Protein AF-A0A8S9N2R9-F1 (afdb_monomer_lite)

Foldseek 3Di:
DDPDPDPPPPPDDDDDDPDDDDPPDDPPPPPPPPPPPPPQDAAPAQRDGDDYVVPDPDDDDHDDDDDD

Sequence (68 aa):
MMSEEQPIEGVVWVTPPPTRRTPGRPKSKQEEPVDMIKRQLQCSNCKGLGHNKKTCKAGSEVQTERQD

Organism: Brassica cretica (NCBI:txid69181)

Secondary structure (DSSP, 8-state):
--------TT----PPP-PPPPTTPPP------TTS-----B-TTT--BS--TTT--S-S--------

pLDDT: mean 71.46, std 10.53, range [51.28, 88.38]

Structure (mmCIF, N/CA/C/O backbone):
data_AF-A0A8S9N2R9-F1
#
_entry.id   AF-A0A8S9N2R9-F1
#
loop_
_atom_site.group_PDB
_atom_site.id
_atom_site.type_symbol
_atom_site.label_atom_id
_atom_site.label_alt_id
_atom_site.label_comp_id
_atom_site.label_asym_id
_atom_site.label_entity_id
_atom_site.label_seq_id
_atom_site.pdbx_PDB_ins_code
_atom_site.Cartn_x
_atom_site.Cartn_y
_atom_site.Cartn_z
_atom_site.occupancy
_atom_site.B_iso_or_equiv
_atom_site.auth_seq_id
_atom_site.auth_comp_id
_atom_site.auth_asym_id
_atom_site.auth_atom_id
_atom_site.pdbx_PDB_model_num
ATOM 1 N N . MET A 1 1 ? 22.943 -31.629 -53.803 1.00 51.28 1 MET A N 1
ATOM 2 C CA . MET A 1 1 ? 24.021 -30.722 -53.360 1.00 51.28 1 MET A CA 1
ATOM 3 C C . MET A 1 1 ? 23.517 -30.097 -52.074 1.00 51.28 1 MET A C 1
ATOM 5 O O . MET A 1 1 ? 22.492 -29.433 -52.127 1.00 51.28 1 MET A O 1
ATOM 9 N N . MET A 1 2 ? 24.091 -30.487 -50.933 1.00 54.22 2 MET A N 1
ATOM 10 C CA . MET A 1 2 ? 23.620 -30.064 -49.611 1.00 54.22 2 MET A CA 1
ATOM 11 C C . MET A 1 2 ? 23.871 -28.568 -49.419 1.00 54.22 2 MET A C 1
ATOM 13 O O . MET A 1 2 ? 24.962 -28.084 -49.712 1.00 54.22 2 MET A O 1
ATOM 17 N N . SER A 1 3 ? 22.853 -27.841 -48.966 1.00 68.00 3 SER A N 1
ATOM 18 C CA . SER A 1 3 ? 22.995 -26.469 -48.486 1.00 68.00 3 SER A CA 1
ATOM 19 C C . SER A 1 3 ? 23.466 -26.538 -47.038 1.00 68.00 3 SER A C 1
ATOM 21 O O . SER A 1 3 ? 22.659 -26.682 -46.127 1.00 68.00 3 SER A O 1
ATOM 23 N N . GLU A 1 4 ? 24.782 -26.518 -46.852 1.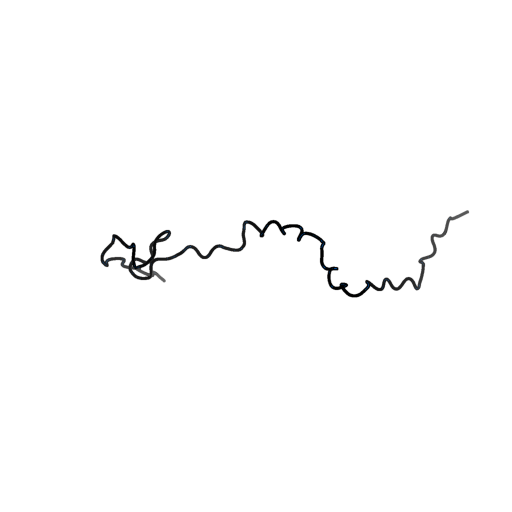00 71.75 4 GLU A N 1
ATOM 24 C CA . GLU A 1 4 ? 25.420 -26.443 -45.540 1.00 71.75 4 GLU A CA 1
ATOM 25 C C . GLU A 1 4 ? 25.195 -25.030 -44.968 1.00 71.75 4 GLU A C 1
ATOM 27 O O . GLU A 1 4 ? 25.788 -24.054 -45.436 1.00 71.75 4 GLU A O 1
ATOM 32 N N . GLU A 1 5 ? 24.309 -24.894 -43.982 1.00 72.31 5 GLU A N 1
ATOM 33 C CA . GLU A 1 5 ? 24.217 -23.686 -43.159 1.00 72.31 5 GLU A CA 1
ATOM 34 C C . GLU A 1 5 ? 25.442 -23.640 -42.240 1.00 72.31 5 GLU A C 1
ATOM 36 O O . GLU A 1 5 ? 25.523 -24.349 -41.238 1.00 72.31 5 GLU A O 1
ATOM 41 N N . GLN A 1 6 ? 26.433 -22.830 -42.607 1.00 66.44 6 GLN A N 1
ATOM 42 C CA . GLN A 1 6 ? 27.587 -22.597 -41.747 1.00 66.44 6 GLN A CA 1
ATOM 43 C C . GLN A 1 6 ? 27.172 -21.782 -40.512 1.00 66.44 6 GLN A C 1
ATOM 45 O O . GLN A 1 6 ? 26.502 -20.754 -40.661 1.00 66.44 6 GLN A O 1
ATOM 50 N N . PRO A 1 7 ? 27.577 -22.179 -39.292 1.00 66.12 7 PRO A N 1
ATOM 51 C CA . PRO A 1 7 ? 27.399 -21.338 -38.122 1.00 66.12 7 PRO A CA 1
ATOM 52 C C . PRO A 1 7 ? 28.286 -20.098 -38.275 1.00 66.12 7 PRO A C 1
ATOM 54 O O . PRO A 1 7 ? 29.485 -20.192 -38.520 1.00 66.12 7 PRO A O 1
ATOM 57 N N . ILE A 1 8 ? 27.692 -18.914 -38.139 1.00 70.31 8 ILE A N 1
ATOM 58 C CA . ILE A 1 8 ? 28.417 -17.641 -38.062 1.00 70.31 8 ILE A CA 1
ATOM 59 C C . ILE A 1 8 ? 29.190 -17.565 -36.738 1.00 70.31 8 ILE A C 1
ATOM 61 O O . ILE A 1 8 ? 28.755 -16.954 -35.759 1.00 70.31 8 ILE A O 1
ATOM 65 N N . GLU A 1 9 ? 30.341 -18.226 -36.689 1.00 68.56 9 GLU A N 1
ATOM 66 C CA . GLU A 1 9 ? 31.269 -18.170 -35.564 1.00 68.56 9 GLU A CA 1
ATOM 67 C C . GLU A 1 9 ? 31.851 -16.751 -35.462 1.00 68.56 9 GLU A C 1
ATOM 69 O O . GLU A 1 9 ? 32.693 -16.346 -36.260 1.00 68.56 9 GLU A O 1
ATOM 74 N N . GLY A 1 10 ? 31.367 -15.964 -34.493 1.00 67.81 10 GLY A N 1
ATOM 75 C CA . GLY A 1 10 ? 31.955 -14.659 -34.159 1.00 67.81 10 GLY A CA 1
ATOM 76 C C . GLY A 1 10 ? 30.995 -13.479 -33.999 1.00 67.81 10 GLY A C 1
ATOM 77 O O . GLY A 1 10 ? 31.459 -12.371 -33.727 1.00 67.81 10 GLY A O 1
ATOM 78 N N . VAL A 1 11 ? 29.675 -13.660 -34.110 1.00 72.12 11 VAL A N 1
ATOM 79 C CA . VAL A 1 11 ? 28.734 -12.561 -33.821 1.00 72.12 11 VAL A CA 1
ATOM 80 C C . VAL A 1 11 ? 28.564 -12.405 -32.308 1.00 72.12 11 VAL A C 1
ATOM 82 O O . VAL A 1 11 ? 27.681 -12.988 -31.684 1.00 72.12 11 VAL A O 1
ATOM 85 N N . VAL 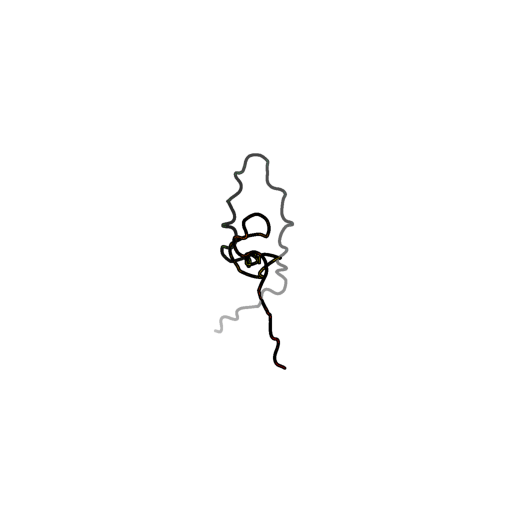A 1 12 ? 29.441 -11.606 -31.698 1.00 77.94 12 VAL A N 1
ATOM 86 C CA . VAL A 1 12 ? 29.296 -11.169 -30.304 1.00 77.94 12 VAL A CA 1
ATOM 87 C C . VAL A 1 12 ? 28.248 -10.063 -30.257 1.00 77.94 12 VAL A C 1
ATOM 89 O O . VAL A 1 12 ? 28.510 -8.923 -30.647 1.00 77.94 12 VAL A O 1
ATOM 92 N N . TRP A 1 13 ? 27.050 -10.387 -29.768 1.00 77.06 13 TRP A N 1
ATOM 93 C CA . TRP A 1 13 ? 25.998 -9.388 -29.620 1.00 77.06 13 TRP A CA 1
ATOM 94 C C . TRP A 1 13 ? 26.233 -8.537 -28.366 1.00 77.06 13 TRP A C 1
ATOM 96 O O . TRP A 1 13 ? 25.849 -8.904 -27.257 1.00 77.06 13 TRP A O 1
ATOM 106 N N . VAL A 1 14 ? 26.900 -7.393 -28.524 1.00 78.94 14 VAL A N 1
ATOM 107 C CA . VAL A 1 14 ? 27.074 -6.432 -27.429 1.00 78.94 14 VAL A CA 1
ATOM 108 C C . VAL A 1 14 ? 25.818 -5.574 -27.326 1.00 78.94 14 VAL A C 1
ATOM 110 O O . VAL A 1 14 ? 25.495 -4.812 -28.235 1.00 78.94 14 VAL A O 1
ATOM 113 N N . THR A 1 15 ? 25.100 -5.682 -26.209 1.00 79.69 15 THR A N 1
ATOM 114 C CA . THR A 1 15 ? 23.968 -4.787 -25.938 1.00 79.69 15 THR A CA 1
ATOM 115 C C . THR A 1 15 ? 24.516 -3.438 -25.462 1.00 79.69 15 THR A C 1
ATOM 117 O O . THR A 1 15 ? 25.299 -3.417 -24.508 1.00 79.69 15 THR A O 1
ATOM 120 N N . PRO A 1 16 ? 24.154 -2.308 -26.096 1.00 82.12 16 PRO A N 1
ATOM 121 C CA . PRO A 1 16 ? 24.637 -1.003 -25.670 1.00 82.12 16 PRO A CA 1
ATOM 122 C C . PRO A 1 16 ? 24.158 -0.680 -24.245 1.00 82.12 16 PRO A C 1
ATOM 124 O O . PRO A 1 16 ? 23.058 -1.086 -23.852 1.00 82.12 16 PRO A O 1
ATOM 127 N N . PRO A 1 17 ? 24.958 0.063 -23.460 1.00 79.56 17 PRO A N 1
ATOM 128 C CA . PRO A 1 17 ? 24.588 0.436 -22.105 1.00 79.56 17 PRO A CA 1
ATOM 129 C C . PRO A 1 17 ? 23.288 1.254 -22.114 1.00 79.56 17 PRO A C 1
ATOM 131 O O . PRO A 1 17 ? 23.087 2.072 -23.018 1.00 79.56 17 PRO A O 1
ATOM 134 N N . PRO A 1 18 ? 22.411 1.086 -21.108 1.00 75.44 18 PRO A N 1
ATOM 135 C CA . PRO A 1 18 ? 21.159 1.824 -21.033 1.00 75.44 18 PRO A CA 1
ATOM 136 C C . PRO A 1 18 ? 21.420 3.335 -21.023 1.00 75.44 18 PRO A C 1
ATOM 138 O O . PRO A 1 18 ? 21.882 3.905 -20.033 1.00 75.44 18 PRO A O 1
ATOM 141 N N . THR A 1 19 ? 21.13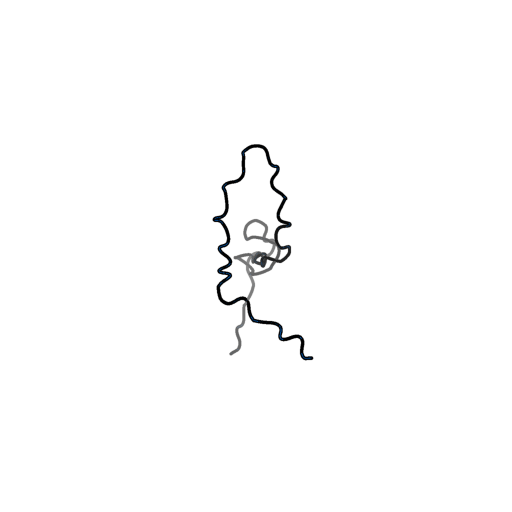5 4.008 -22.137 1.00 75.38 19 THR A N 1
ATOM 142 C CA . THR A 1 19 ? 21.313 5.457 -22.241 1.00 75.38 19 THR A CA 1
ATOM 143 C C . THR A 1 19 ? 20.324 6.163 -21.319 1.00 75.38 19 THR A C 1
ATOM 145 O O . THR A 1 19 ? 19.127 5.853 -21.327 1.00 75.38 19 THR A O 1
ATOM 148 N N . ARG A 1 20 ? 20.797 7.152 -20.548 1.00 69.88 20 ARG A N 1
ATOM 149 C CA . ARG A 1 20 ? 19.915 8.037 -19.772 1.00 69.88 20 ARG A CA 1
ATOM 150 C C . ARG A 1 20 ? 18.900 8.689 -20.716 1.00 69.88 20 ARG A C 1
ATOM 152 O O . ARG A 1 20 ? 19.263 9.179 -21.781 1.00 69.88 20 ARG A O 1
ATOM 159 N N . ARG A 1 21 ? 17.623 8.690 -20.321 1.00 65.06 21 ARG A N 1
ATOM 160 C CA . ARG A 1 21 ? 16.533 9.269 -21.124 1.00 65.06 21 ARG A CA 1
ATOM 161 C C . ARG A 1 21 ? 16.802 10.758 -21.364 1.00 65.06 21 ARG A C 1
ATOM 163 O O . ARG A 1 21 ? 17.146 11.475 -20.425 1.00 65.06 21 ARG A O 1
ATOM 170 N N . THR A 1 22 ? 16.596 11.218 -22.595 1.00 73.12 22 THR A N 1
ATOM 171 C CA . THR A 1 22 ? 16.599 12.648 -22.910 1.00 73.12 22 THR A CA 1
ATOM 172 C C . THR A 1 22 ? 15.470 13.357 -22.149 1.00 73.12 22 THR A C 1
ATOM 174 O O . THR A 1 22 ? 14.369 12.803 -22.011 1.00 73.12 22 THR A O 1
ATOM 177 N N . PRO A 1 23 ? 15.719 14.565 -21.613 1.00 74.00 23 PRO A N 1
ATOM 178 C CA . PRO A 1 23 ? 14.667 15.373 -21.008 1.00 74.00 23 PRO A CA 1
ATOM 179 C C . PRO A 1 23 ? 13.587 15.670 -22.062 1.00 74.00 23 PRO A C 1
ATOM 181 O O . PRO A 1 23 ? 13.906 16.040 -23.186 1.00 74.00 23 PRO A O 1
ATOM 184 N N . GLY A 1 24 ? 12.313 15.450 -21.719 1.00 70.69 24 GLY A N 1
ATOM 185 C CA . GLY A 1 24 ? 11.164 15.692 -22.607 1.00 70.69 24 GLY A CA 1
ATOM 186 C C . GLY A 1 24 ? 10.365 14.449 -23.017 1.00 70.69 24 GLY A C 1
ATOM 187 O O . GLY A 1 24 ? 9.219 14.589 -23.435 1.00 70.69 24 GLY A O 1
ATOM 188 N N . ARG A 1 25 ? 10.889 13.223 -22.847 1.00 73.75 25 ARG A N 1
ATOM 189 C CA . ARG A 1 25 ? 10.106 12.005 -23.138 1.00 73.75 25 ARG A CA 1
ATOM 190 C C . ARG A 1 25 ? 9.193 11.642 -21.956 1.00 73.75 25 ARG A C 1
ATOM 192 O O . ARG A 1 25 ? 9.721 11.259 -20.900 1.00 73.75 25 ARG A O 1
ATOM 199 N N . PRO A 1 26 ? 7.852 11.657 -22.112 1.00 72.56 26 PRO A N 1
ATOM 200 C CA . PRO A 1 26 ? 6.945 11.245 -21.046 1.00 72.56 26 PRO A CA 1
ATOM 201 C C . PRO A 1 26 ? 7.300 9.830 -20.580 1.00 72.56 26 PRO A C 1
ATOM 203 O O . PRO A 1 26 ? 7.718 8.962 -21.358 1.00 72.56 26 PRO A O 1
ATOM 206 N N . LYS A 1 27 ? 7.255 9.613 -19.265 1.00 67.94 27 LYS A N 1
ATOM 207 C CA . LYS A 1 27 ? 7.459 8.287 -18.680 1.00 67.94 27 LYS A CA 1
ATOM 208 C C . LYS A 1 27 ? 6.324 7.418 -19.223 1.00 67.94 27 LYS A C 1
ATOM 210 O O . LYS A 1 27 ? 5.168 7.732 -18.964 1.00 67.94 27 LYS A O 1
ATOM 215 N N . SER A 1 28 ? 6.632 6.377 -20.005 1.00 70.38 28 SER A N 1
ATOM 216 C CA . SER A 1 28 ? 5.657 5.302 -20.183 1.00 70.38 28 SER A CA 1
ATOM 217 C C . SER A 1 28 ? 5.385 4.821 -18.769 1.00 70.38 28 SER A C 1
ATOM 219 O O . SER A 1 28 ? 6.315 4.402 -18.073 1.00 70.38 28 SER A O 1
ATOM 221 N N . LYS A 1 29 ? 4.166 5.065 -18.289 1.00 59.00 29 LYS A N 1
ATOM 222 C CA . LYS A 1 29 ? 3.732 4.630 -16.972 1.00 59.00 29 LYS A CA 1
ATOM 223 C C . LYS A 1 29 ? 3.924 3.124 -17.006 1.00 59.00 29 LYS A C 1
ATOM 225 O O . LYS A 1 29 ? 3.241 2.458 -17.772 1.00 59.00 29 LYS A O 1
ATOM 230 N N . GLN A 1 30 ? 4.940 2.620 -16.304 1.00 60.91 30 GLN A N 1
ATOM 231 C CA . GLN A 1 30 ? 4.948 1.199 -16.024 1.00 60.91 30 GLN A CA 1
ATOM 232 C C . GLN A 1 30 ? 3.628 0.978 -15.305 1.00 60.91 30 GLN A C 1
ATOM 234 O O . GLN A 1 30 ? 3.311 1.692 -14.349 1.00 60.91 30 GLN A O 1
ATOM 239 N N . GLU A 1 31 ? 2.794 0.140 -15.898 1.00 62.47 31 GLU A N 1
ATOM 240 C CA . GLU A 1 31 ? 1.629 -0.406 -15.241 1.00 62.47 31 GLU A CA 1
ATOM 241 C C . GLU A 1 31 ? 2.219 -1.079 -14.010 1.00 62.47 31 GLU A C 1
ATOM 243 O O . GLU A 1 31 ? 2.899 -2.097 -14.129 1.00 62.47 31 GLU A O 1
ATOM 248 N N . GLU A 1 32 ? 2.155 -0.385 -12.870 1.00 63.22 32 GLU A N 1
ATOM 249 C CA . GLU A 1 32 ? 2.665 -0.898 -11.605 1.00 63.22 32 GLU A CA 1
ATOM 250 C C . GLU A 1 32 ? 2.144 -2.330 -11.499 1.00 63.22 32 GLU A C 1
ATOM 252 O O . GLU A 1 32 ? 0.932 -2.506 -11.677 1.00 63.22 32 GLU A O 1
ATOM 257 N N . PRO A 1 33 ? 3.011 -3.341 -11.295 1.00 61.66 33 PRO A N 1
ATOM 258 C CA . PRO A 1 33 ? 2.550 -4.711 -11.206 1.00 61.66 33 PRO A CA 1
ATOM 259 C C . PRO A 1 33 ? 1.433 -4.740 -10.167 1.00 61.66 33 PRO A C 1
ATOM 261 O O . PRO A 1 33 ? 1.657 -4.432 -8.993 1.00 61.66 33 PRO A O 1
ATOM 264 N N . VAL A 1 34 ? 0.218 -5.039 -10.639 1.00 59.66 34 VAL A N 1
ATOM 265 C CA . VAL A 1 34 ? -1.041 -4.978 -9.876 1.00 59.66 34 VAL A CA 1
ATOM 266 C C . VAL A 1 34 ? -0.951 -5.844 -8.608 1.00 59.66 34 VAL A C 1
ATOM 268 O O . VAL A 1 34 ? -1.660 -5.605 -7.632 1.00 59.66 34 VAL A O 1
ATOM 271 N N . ASP A 1 35 ? 0.030 -6.748 -8.577 1.00 59.22 35 ASP A N 1
ATOM 272 C CA . ASP A 1 35 ? 0.255 -7.768 -7.568 1.00 59.22 35 ASP A CA 1
ATOM 273 C C . ASP A 1 35 ? 1.619 -7.676 -6.860 1.00 59.22 35 ASP A C 1
ATOM 275 O O . ASP A 1 35 ? 2.172 -8.692 -6.434 1.00 59.22 35 ASP A O 1
ATOM 279 N N . MET A 1 36 ? 2.183 -6.480 -6.642 1.00 55.44 36 MET A N 1
ATOM 280 C CA . MET A 1 36 ? 3.178 -6.340 -5.562 1.00 55.44 36 MET A CA 1
ATOM 281 C C . MET A 1 36 ? 2.468 -6.432 -4.212 1.00 55.44 36 MET A C 1
ATOM 283 O O . MET A 1 36 ? 2.204 -5.407 -3.587 1.00 55.44 36 MET A O 1
ATOM 287 N N . ILE A 1 37 ? 2.114 -7.660 -3.813 1.00 61.94 37 ILE A N 1
ATOM 288 C CA . ILE A 1 37 ? 1.855 -8.149 -2.448 1.00 61.94 37 ILE A CA 1
ATOM 289 C C . ILE A 1 37 ? 1.583 -6.986 -1.491 1.00 61.94 37 ILE A C 1
ATOM 291 O O . ILE A 1 37 ? 2.427 -6.584 -0.684 1.00 61.94 37 ILE A O 1
ATOM 295 N N . LYS A 1 38 ? 0.409 -6.365 -1.634 1.00 62.25 38 LYS A N 1
ATOM 296 C CA . LYS A 1 38 ? 0.006 -5.281 -0.745 1.00 62.25 38 LYS A CA 1
ATOM 297 C C . LYS A 1 38 ? -0.116 -5.938 0.620 1.00 62.25 38 LYS A C 1
ATOM 299 O O . LYS A 1 38 ? -1.038 -6.724 0.830 1.00 62.25 38 LYS A O 1
ATOM 304 N N . ARG A 1 39 ? 0.855 -5.695 1.511 1.00 65.81 39 ARG A N 1
ATOM 305 C CA . ARG A 1 39 ? 0.825 -6.193 2.893 1.00 65.81 39 ARG A CA 1
ATOM 306 C C . ARG A 1 39 ? -0.584 -5.962 3.415 1.00 65.81 39 ARG A C 1
ATOM 308 O O . ARG A 1 39 ? -1.015 -4.809 3.489 1.00 65.81 39 ARG A O 1
ATOM 315 N N . GLN A 1 40 ? -1.312 -7.040 3.700 1.00 70.94 40 GLN A N 1
ATOM 316 C CA . GLN A 1 40 ? -2.664 -6.896 4.206 1.00 70.94 40 GLN A CA 1
ATOM 317 C C . GLN A 1 40 ? -2.534 -6.192 5.556 1.00 70.94 40 GLN A C 1
ATOM 319 O O . GLN A 1 40 ? -1.898 -6.708 6.474 1.00 70.94 40 GLN A O 1
ATOM 324 N N . LEU A 1 41 ? -3.014 -4.950 5.622 1.00 82.81 41 LEU A N 1
ATOM 325 C CA . LEU A 1 41 ? -2.816 -4.089 6.779 1.00 82.81 41 LEU A CA 1
ATOM 326 C C . LEU A 1 41 ? -3.516 -4.733 7.982 1.00 82.81 41 LEU A C 1
ATOM 328 O O . LEU A 1 41 ? -4.742 -4.684 8.076 1.00 82.81 41 LEU A O 1
ATOM 332 N N . GLN A 1 42 ? -2.726 -5.359 8.858 1.00 87.69 42 GLN A N 1
ATOM 333 C CA . GLN A 1 42 ? -3.168 -5.934 10.125 1.00 87.69 42 GLN A CA 1
ATOM 334 C C . GLN A 1 42 ? -3.170 -4.856 11.205 1.00 87.69 42 GLN A C 1
ATOM 336 O O . GLN A 1 42 ? -2.176 -4.159 11.430 1.00 87.69 42 GLN A O 1
ATOM 341 N N . CYS A 1 43 ? -4.286 -4.734 11.910 1.00 87.44 43 CYS A N 1
ATOM 342 C CA . CYS A 1 43 ? -4.386 -3.914 13.101 1.00 87.44 43 CYS A CA 1
ATOM 343 C C . CYS A 1 43 ? -3.492 -4.494 14.204 1.00 87.44 43 CYS A C 1
ATOM 345 O O . CYS A 1 43 ? -3.629 -5.652 14.572 1.00 87.44 43 CYS A O 1
ATOM 347 N N . SER A 1 44 ? -2.610 -3.698 14.805 1.00 85.44 44 SER A N 1
ATOM 348 C CA . SER A 1 44 ? -1.742 -4.181 15.889 1.00 85.44 44 SER A CA 1
ATOM 349 C C . SER A 1 44 ? -2.470 -4.473 17.210 1.00 85.44 44 SER A C 1
ATOM 351 O O . SER A 1 44 ? -1.869 -5.066 18.097 1.00 85.44 44 SER A O 1
ATOM 353 N N . ASN A 1 45 ? -3.736 -4.060 17.358 1.00 84.00 45 ASN A N 1
ATOM 354 C CA . ASN A 1 45 ? -4.538 -4.304 18.564 1.00 84.00 45 ASN A CA 1
ATOM 355 C C . ASN A 1 45 ? -5.301 -5.636 18.479 1.00 84.00 45 ASN A C 1
ATOM 357 O O . ASN A 1 45 ? -5.147 -6.498 19.334 1.00 84.00 45 ASN A O 1
ATOM 361 N N . CYS A 1 46 ? -6.071 -5.837 17.407 1.00 87.19 46 CYS A N 1
ATOM 362 C CA . CYS A 1 46 ? -6.915 -7.023 17.230 1.00 87.19 46 CYS A CA 1
ATOM 363 C C . CYS A 1 46 ? -6.400 -7.996 16.157 1.00 87.19 46 CYS A C 1
ATOM 365 O O . CYS A 1 46 ? -7.043 -9.001 15.887 1.00 87.19 46 CYS A O 1
ATOM 367 N N . LYS A 1 47 ? -5.282 -7.695 15.485 1.00 84.62 47 LYS A N 1
ATOM 368 C CA . LYS A 1 47 ? -4.728 -8.471 14.354 1.00 84.62 47 LYS A CA 1
ATOM 369 C C . LYS A 1 47 ? -5.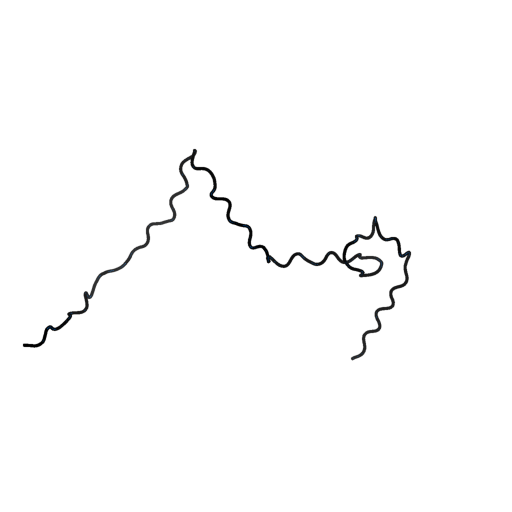676 -8.622 13.152 1.00 84.62 47 LYS A C 1
ATOM 371 O O . LYS A 1 47 ? -5.330 -9.293 12.185 1.00 84.62 47 LYS A O 1
ATOM 376 N N . GLY A 1 48 ? -6.834 -7.959 13.173 1.00 84.25 48 GLY A N 1
ATOM 377 C CA . GLY A 1 48 ? -7.798 -7.934 12.079 1.00 84.25 48 GLY A CA 1
ATOM 378 C C . GLY A 1 48 ? -7.286 -7.155 10.869 1.00 84.25 48 GLY A C 1
ATOM 379 O O . GLY A 1 48 ? -6.482 -6.232 10.998 1.00 84.25 48 GLY A O 1
ATOM 380 N N . LEU A 1 49 ? -7.763 -7.528 9.687 1.00 85.75 49 LEU A N 1
ATOM 381 C CA . LEU A 1 49 ? -7.367 -6.935 8.412 1.00 85.75 49 LEU A CA 1
ATOM 382 C C . LEU A 1 49 ? -8.260 -5.743 8.037 1.00 85.75 49 LEU A C 1
ATOM 384 O O . LEU A 1 49 ? -9.414 -5.656 8.454 1.00 85.75 49 LEU A O 1
ATOM 388 N N . GLY A 1 50 ? -7.726 -4.813 7.242 1.00 85.81 50 GLY A N 1
ATOM 389 C CA . GLY A 1 50 ? -8.506 -3.724 6.636 1.00 85.81 50 GLY A CA 1
ATOM 390 C C . GLY A 1 50 ? -8.701 -2.481 7.512 1.00 85.81 50 GLY A C 1
ATOM 391 O O . GLY A 1 50 ? -9.361 -1.535 7.090 1.00 85.81 50 GLY A O 1
ATOM 392 N N . HIS A 1 51 ? -8.108 -2.439 8.706 1.00 88.38 51 HIS A N 1
ATOM 393 C CA . HIS A 1 51 ? -8.105 -1.260 9.572 1.00 88.38 51 HIS A CA 1
ATOM 394 C C . HIS A 1 51 ? -6.814 -1.179 10.400 1.00 88.38 51 HIS A C 1
ATOM 396 O O . HIS A 1 51 ? -6.055 -2.141 10.496 1.00 88.38 51 HIS A O 1
ATOM 402 N N . ASN A 1 52 ? -6.538 -0.014 10.988 1.00 87.31 52 ASN A N 1
ATOM 403 C CA . ASN A 1 52 ? -5.355 0.207 11.821 1.00 87.31 52 ASN A CA 1
ATOM 404 C C . ASN A 1 52 ? -5.756 0.392 13.293 1.00 87.31 52 ASN A C 1
ATOM 406 O O . ASN A 1 52 ? -6.933 0.533 13.615 1.00 87.31 52 ASN A O 1
ATOM 410 N N . LYS A 1 53 ? -4.774 0.441 14.205 1.00 86.81 53 LYS A N 1
ATOM 411 C CA . LYS A 1 53 ? -5.034 0.626 15.644 1.00 86.81 53 LYS A CA 1
ATOM 412 C C . LYS A 1 53 ? -5.866 1.880 15.953 1.00 86.81 53 LYS A C 1
ATOM 414 O O . LYS A 1 53 ? -6.635 1.860 16.904 1.00 86.81 53 LYS A O 1
ATOM 419 N N . LYS A 1 54 ? -5.725 2.952 15.162 1.00 85.06 54 LYS A N 1
ATOM 420 C CA . LYS A 1 54 ? -6.437 4.224 15.380 1.00 85.06 54 LYS A CA 1
ATOM 421 C C . LYS A 1 54 ? -7.919 4.138 15.015 1.00 85.06 54 LYS A C 1
ATOM 423 O O . LYS A 1 54 ? -8.724 4.815 15.638 1.00 85.06 54 LYS A O 1
ATOM 428 N N . THR A 1 55 ? -8.272 3.326 14.020 1.00 85.19 55 THR A N 1
ATOM 429 C CA . THR A 1 55 ? -9.657 3.130 13.556 1.00 85.19 55 THR A CA 1
ATOM 430 C C . THR A 1 55 ? -10.273 1.819 14.050 1.00 85.19 55 THR A C 1
ATOM 432 O O . THR A 1 55 ? -11.363 1.439 13.623 1.00 85.19 55 THR A O 1
ATOM 435 N N . CYS A 1 56 ? -9.577 1.116 14.944 1.00 87.00 56 CYS A N 1
ATOM 436 C CA . CYS A 1 56 ? -10.012 -0.150 15.509 1.00 87.00 56 CYS A CA 1
ATOM 437 C C . CYS A 1 56 ? -11.232 0.060 16.408 1.00 87.00 56 CYS A C 1
ATOM 439 O O . CYS A 1 56 ? -11.149 0.746 17.423 1.00 87.00 56 CYS A O 1
ATOM 441 N N . LYS A 1 57 ? -12.361 -0.549 16.032 1.00 81.94 57 LYS A N 1
ATOM 442 C CA . LYS A 1 57 ? -13.606 -0.528 16.820 1.00 81.94 57 LYS A CA 1
ATOM 443 C C . LYS A 1 57 ? -13.645 -1.617 17.890 1.00 81.94 57 LYS A C 1
ATOM 445 O O . LYS A 1 57 ? -14.384 -1.497 18.858 1.00 81.94 57 LYS A O 1
ATOM 450 N N . ALA A 1 58 ? -12.845 -2.667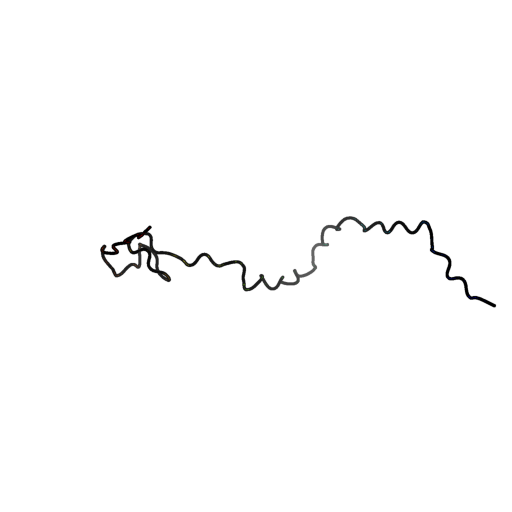 17.715 1.00 68.50 58 ALA A N 1
ATOM 451 C CA . ALA A 1 58 ? -12.649 -3.693 18.722 1.00 68.50 58 ALA A CA 1
ATOM 452 C C . ALA A 1 58 ? -11.632 -3.175 19.746 1.00 68.50 58 ALA A C 1
ATOM 454 O O . ALA A 1 58 ? -10.424 -3.154 19.495 1.00 68.50 58 ALA A O 1
ATOM 455 N N . GLY A 1 59 ? -12.123 -2.706 20.888 1.00 63.75 59 GLY A N 1
ATOM 456 C CA . GLY A 1 59 ? -11.298 -2.606 22.082 1.00 63.75 59 GLY A CA 1
ATOM 457 C C . GLY A 1 59 ? -10.952 -4.021 22.536 1.00 63.75 59 GLY A C 1
ATOM 458 O O . GLY A 1 59 ? -11.800 -4.686 23.107 1.00 63.75 59 GLY A O 1
ATOM 459 N N . SER A 1 60 ? -9.740 -4.473 22.202 1.00 55.22 60 SER A N 1
ATOM 460 C CA . SER A 1 60 ? -8.990 -5.540 22.882 1.00 55.22 60 SER A CA 1
ATOM 461 C C . SER A 1 60 ? -9.775 -6.786 23.323 1.00 55.22 60 SER A C 1
ATOM 463 O O . SER A 1 60 ? -10.098 -6.897 24.495 1.00 55.22 60 SER A O 1
ATOM 465 N N . GLU A 1 61 ? -9.960 -7.763 22.429 1.00 58.19 61 GLU A N 1
ATOM 466 C CA . GLU A 1 61 ? -9.894 -9.188 22.799 1.00 58.19 61 GLU A CA 1
ATOM 467 C C . GLU A 1 61 ? -9.738 -10.043 21.532 1.00 58.19 61 GLU A C 1
ATOM 469 O O . GLU A 1 61 ? -10.712 -10.375 20.865 1.00 58.19 61 GLU A O 1
ATOM 474 N N . VAL A 1 62 ? -8.501 -10.357 21.134 1.00 57.25 62 VAL A N 1
ATOM 475 C CA . VAL A 1 62 ? -8.257 -11.388 20.108 1.00 57.25 62 VAL A CA 1
ATOM 476 C C . VAL A 1 62 ? -7.218 -12.358 20.645 1.00 57.25 62 VAL A C 1
ATOM 478 O O . VAL A 1 62 ? -6.005 -12.158 20.524 1.00 57.25 62 VAL A O 1
ATOM 481 N N . GLN A 1 63 ? -7.738 -13.405 21.280 1.00 54.19 63 GLN A N 1
ATOM 482 C CA . GLN A 1 63 ? -7.021 -14.615 21.653 1.00 54.19 63 GLN A CA 1
ATOM 483 C C . GLN A 1 63 ? -6.536 -15.288 20.358 1.00 54.19 63 GLN A C 1
ATOM 485 O O . GLN A 1 63 ? -7.325 -15.696 19.513 1.00 54.19 63 GLN A O 1
ATOM 490 N N . THR A 1 64 ? -5.220 -15.326 20.144 1.00 57.16 64 THR A N 1
ATOM 491 C CA . THR A 1 64 ? -4.610 -16.183 19.119 1.00 57.16 64 THR A CA 1
ATOM 492 C C . THR A 1 64 ? -4.162 -17.443 19.836 1.00 57.16 64 THR A C 1
ATOM 494 O O . THR A 1 64 ? -3.051 -17.478 20.363 1.00 57.16 64 THR A O 1
ATOM 497 N N . GLU A 1 65 ? -5.028 -18.448 19.890 1.00 62.41 65 GLU A N 1
ATOM 498 C CA . GLU A 1 65 ? -4.604 -19.802 20.225 1.00 62.41 65 GLU A CA 1
ATOM 499 C C . GLU A 1 65 ? -3.793 -20.341 19.042 1.00 62.41 65 GLU A C 1
ATOM 501 O O . GLU A 1 65 ? -4.271 -20.432 17.912 1.00 62.41 65 GLU A O 1
ATOM 506 N N . ARG A 1 66 ? -2.510 -20.596 19.300 1.00 67.12 66 ARG A N 1
ATOM 507 C CA . ARG A 1 66 ? -1.633 -21.387 18.438 1.00 67.12 66 ARG A CA 1
ATOM 508 C C . ARG A 1 66 ? -1.755 -22.826 18.935 1.00 67.12 66 ARG A C 1
ATOM 510 O O . ARG A 1 66 ? -1.458 -23.055 20.105 1.00 67.12 66 ARG A O 1
ATOM 517 N N . GLN A 1 67 ?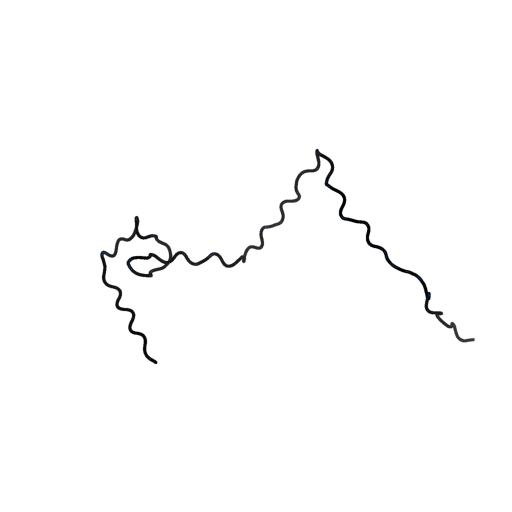 -2.191 -23.754 18.092 1.00 62.56 67 GLN A N 1
ATOM 518 C CA . GLN A 1 67 ? -1.973 -25.187 18.313 1.00 62.56 67 GLN A CA 1
ATOM 519 C C . GLN A 1 67 ? -0.892 -25.674 17.342 1.00 62.56 67 GLN A C 1
ATOM 521 O O . GLN A 1 67 ? -0.789 -25.142 16.237 1.00 62.56 67 GLN A O 1
ATOM 526 N N . ASP A 1 68 ? -0.076 -26.579 17.885 1.00 61.06 68 ASP A N 1
ATOM 527 C CA . ASP A 1 68 ? 1.236 -27.110 17.474 1.00 61.06 68 ASP A CA 1
ATOM 528 C C . ASP A 1 68 ? 1.387 -27.471 15.985 1.00 61.06 68 ASP A C 1
ATOM 530 O O . ASP A 1 68 ? 0.482 -28.142 15.435 1.00 61.06 68 ASP A O 1
#

Radius of gyration: 28.66 Å; chains: 1; bounding box: 46×46×76 Å